Protein AF-A0A9E3EQ39-F1 (afdb_monomer_lite)

Structure (mmCIF, N/CA/C/O backbone):
data_AF-A0A9E3EQ39-F1
#
_entry.id   AF-A0A9E3EQ39-F1
#
loop_
_atom_site.group_PDB
_atom_site.id
_atom_site.type_symbol
_atom_site.label_atom_id
_atom_site.label_alt_id
_atom_site.label_comp_id
_atom_site.label_asym_id
_atom_site.label_entity_id
_atom_site.label_seq_id
_atom_site.pdbx_PDB_ins_code
_atom_site.Cartn_x
_atom_site.Cartn_y
_atom_site.Cartn_z
_atom_site.occupancy
_atom_site.B_iso_or_equiv
_atom_site.auth_seq_id
_atom_site.auth_comp_id
_atom_site.auth_asym_id
_atom_site.auth_atom_id
_atom_site.pdbx_PDB_model_num
ATOM 1 N N . MET A 1 1 ? 10.830 0.659 -3.757 1.00 75.56 1 MET A N 1
ATOM 2 C CA . MET A 1 1 ? 10.276 0.431 -2.413 1.00 75.56 1 MET A CA 1
ATOM 3 C C . MET A 1 1 ? 9.292 1.549 -2.150 1.00 75.56 1 MET A C 1
ATOM 5 O O . MET A 1 1 ? 9.684 2.711 -2.253 1.00 75.56 1 MET A O 1
ATOM 9 N N . ALA A 1 2 ? 8.030 1.204 -1.901 1.00 90.06 2 ALA A N 1
ATOM 10 C CA . ALA A 1 2 ? 6.976 2.180 -1.686 1.00 90.06 2 ALA A CA 1
ATOM 11 C C . ALA A 1 2 ? 7.282 3.042 -0.460 1.00 90.06 2 ALA A C 1
ATOM 13 O O . ALA A 1 2 ? 7.779 2.548 0.555 1.00 90.06 2 ALA A O 1
ATOM 14 N N . ARG A 1 3 ? 6.962 4.330 -0.551 1.00 95.94 3 ARG A N 1
ATOM 15 C CA . ARG A 1 3 ? 7.013 5.247 0.584 1.00 95.94 3 ARG A CA 1
ATOM 16 C C . ARG A 1 3 ? 5.672 5.228 1.299 1.00 95.94 3 ARG A C 1
ATOM 18 O O . ARG A 1 3 ? 4.645 5.362 0.639 1.00 95.94 3 ARG A O 1
ATOM 25 N N . ILE A 1 4 ? 5.691 5.094 2.618 1.00 97.75 4 ILE A N 1
ATOM 26 C CA . ILE A 1 4 ? 4.494 5.152 3.456 1.00 97.75 4 ILE A CA 1
ATOM 27 C C . ILE A 1 4 ? 4.545 6.459 4.239 1.00 97.75 4 ILE A C 1
ATOM 29 O O . ILE A 1 4 ? 5.519 6.719 4.940 1.00 97.75 4 ILE A O 1
ATOM 33 N N . ASP A 1 5 ? 3.512 7.281 4.102 1.00 98.19 5 ASP A N 1
ATOM 34 C CA . ASP A 1 5 ? 3.357 8.535 4.835 1.00 98.19 5 ASP A CA 1
ATOM 35 C C . ASP A 1 5 ? 1.999 8.526 5.548 1.00 98.19 5 ASP A C 1
ATOM 37 O O . ASP A 1 5 ? 0.976 8.294 4.905 1.00 98.19 5 ASP A O 1
ATOM 41 N N . GLN A 1 6 ? 1.956 8.811 6.851 1.00 98.00 6 GLN A N 1
ATOM 42 C CA . GLN A 1 6 ? 0.687 9.104 7.521 1.00 98.00 6 GLN A CA 1
ATOM 43 C C . GLN A 1 6 ? 0.237 10.515 7.123 1.00 98.00 6 GLN A C 1
ATOM 45 O O . GLN A 1 6 ? 1.003 11.472 7.243 1.00 98.00 6 GLN A O 1
ATOM 50 N N . VAL A 1 7 ? -0.986 10.643 6.610 1.00 98.06 7 VAL A N 1
ATOM 51 C CA . VAL A 1 7 ? -1.524 11.907 6.064 1.00 98.06 7 VAL A CA 1
ATOM 52 C C . VAL A 1 7 ? -2.764 12.405 6.808 1.00 98.06 7 VAL A C 1
ATOM 54 O O . VAL A 1 7 ? -3.269 13.483 6.507 1.00 98.06 7 VAL A O 1
ATOM 57 N N . GLY A 1 8 ? -3.234 11.635 7.784 1.00 97.00 8 GLY A N 1
ATOM 58 C CA . GLY A 1 8 ? -4.332 11.965 8.682 1.00 97.00 8 GLY A CA 1
ATOM 59 C C . GLY A 1 8 ? -4.473 10.896 9.761 1.00 97.00 8 GLY A C 1
ATOM 60 O O . GLY A 1 8 ? -3.719 9.914 9.779 1.00 97.00 8 GLY A O 1
ATOM 61 N N . ASP A 1 9 ? -5.444 11.077 10.648 1.00 96.75 9 ASP A N 1
ATOM 62 C CA . ASP A 1 9 ? -5.751 10.098 11.690 1.00 96.75 9 ASP A CA 1
ATOM 63 C C . ASP A 1 9 ? -6.138 8.769 11.040 1.00 96.75 9 ASP A C 1
ATOM 65 O O . ASP A 1 9 ? -7.084 8.705 10.260 1.00 96.75 9 ASP A O 1
ATOM 69 N N . SER A 1 10 ? -5.339 7.731 11.301 1.00 97.25 10 SER A N 1
ATOM 70 C CA . SER A 1 10 ? -5.478 6.395 10.708 1.00 97.25 10 SER A CA 1
ATOM 71 C C . SER A 1 10 ? -5.498 6.326 9.169 1.00 97.25 10 SER A C 1
ATOM 73 O O . SER A 1 10 ? -5.906 5.311 8.602 1.00 97.25 10 SER A O 1
ATOM 75 N N . ILE A 1 11 ? -5.030 7.367 8.468 1.00 98.38 11 ILE A N 1
ATOM 76 C CA . ILE A 1 11 ? -4.943 7.388 7.001 1.00 98.38 11 ILE A CA 1
ATOM 77 C C . ILE A 1 11 ? -3.478 7.412 6.571 1.00 98.38 11 ILE A C 1
ATOM 79 O O . ILE A 1 11 ? -2.729 8.349 6.867 1.00 98.38 11 ILE A O 1
ATOM 83 N N . TYR A 1 12 ? -3.094 6.409 5.787 1.00 98.44 12 TYR A N 1
ATOM 84 C CA . TYR A 1 12 ? -1.735 6.210 5.300 1.00 98.44 12 TYR A CA 1
ATOM 85 C C . TYR A 1 12 ? -1.710 6.238 3.779 1.00 98.44 12 TYR A C 1
ATOM 87 O O . TYR A 1 12 ? -2.449 5.515 3.113 1.00 98.44 12 TYR A O 1
ATOM 95 N N . ARG A 1 13 ? -0.824 7.050 3.211 1.00 98.06 13 ARG A N 1
ATOM 96 C CA . ARG A 1 13 ? -0.536 7.080 1.781 1.00 98.06 13 ARG A CA 1
ATOM 97 C C . ARG A 1 13 ? 0.639 6.160 1.483 1.00 98.06 13 ARG A C 1
ATOM 99 O O . ARG A 1 13 ? 1.752 6.421 1.933 1.00 98.06 13 ARG A O 1
ATOM 106 N N . ILE A 1 14 ? 0.407 5.155 0.651 1.00 97.50 14 ILE A N 1
ATOM 107 C CA . ILE A 1 14 ? 1.449 4.343 0.022 1.00 97.50 14 ILE A CA 1
ATOM 108 C C . ILE A 1 14 ? 1.745 4.969 -1.339 1.00 97.50 14 ILE A C 1
ATOM 110 O O . ILE A 1 14 ? 0.835 5.186 -2.132 1.00 97.50 14 ILE A O 1
ATOM 114 N N . SER A 1 15 ? 3.002 5.311 -1.608 1.00 96.31 15 SER A N 1
ATOM 115 C CA . SER A 1 15 ? 3.415 5.991 -2.835 1.00 96.31 15 SER A CA 1
ATOM 116 C C . SER A 1 15 ? 4.522 5.216 -3.536 1.00 96.31 15 SER A C 1
ATOM 118 O O . SER A 1 15 ? 5.621 5.049 -3.002 1.00 96.31 15 SER A O 1
ATOM 120 N N . VAL A 1 16 ? 4.234 4.760 -4.753 1.00 93.06 16 VAL A N 1
ATOM 121 C CA . VAL A 1 16 ? 5.188 4.069 -5.625 1.00 93.06 16 VAL A CA 1
ATOM 122 C C . VAL A 1 16 ? 5.530 4.980 -6.796 1.00 93.06 16 VAL A C 1
ATOM 124 O O . VAL A 1 16 ? 4.662 5.335 -7.596 1.00 93.06 16 VAL A O 1
ATOM 127 N N . PHE A 1 17 ? 6.799 5.370 -6.908 1.00 91.75 17 PHE A N 1
ATOM 128 C CA . PHE A 1 17 ? 7.273 6.180 -8.027 1.00 91.75 17 PHE A CA 1
ATOM 129 C C . PHE A 1 17 ? 7.536 5.300 -9.252 1.00 91.75 17 PHE A C 1
ATOM 131 O O . PHE A 1 17 ? 8.286 4.331 -9.161 1.00 91.75 17 PHE A O 1
ATOM 138 N N . ALA A 1 18 ? 6.946 5.653 -10.397 1.00 90.19 18 ALA A N 1
ATOM 139 C CA . ALA A 1 18 ? 7.170 5.001 -11.684 1.00 90.19 18 ALA A CA 1
ATOM 140 C C . ALA A 1 18 ? 8.069 5.890 -12.565 1.00 90.19 18 ALA A C 1
ATOM 142 O O . ALA A 1 18 ? 7.564 6.837 -13.184 1.00 90.19 18 ALA A O 1
ATOM 143 N N . PRO A 1 19 ? 9.385 5.605 -12.657 1.00 90.62 19 PRO A N 1
ATOM 144 C CA . PRO A 1 19 ? 10.347 6.495 -13.310 1.00 90.62 19 PRO A CA 1
ATOM 145 C C . PRO A 1 19 ? 10.033 6.747 -14.786 1.00 90.62 19 PRO A C 1
ATOM 147 O O . PRO A 1 19 ? 10.101 7.885 -15.242 1.00 90.62 19 PRO A O 1
ATOM 150 N N . GLU A 1 20 ? 9.610 5.706 -15.507 1.00 91.31 20 GLU A N 1
ATOM 151 C CA . GLU A 1 20 ? 9.293 5.757 -16.942 1.00 91.31 20 GLU A CA 1
ATOM 152 C C . GLU A 1 20 ? 8.175 6.750 -17.269 1.00 91.31 20 GLU A C 1
ATOM 154 O O . GLU A 1 20 ? 8.208 7.433 -18.289 1.00 91.31 20 GLU A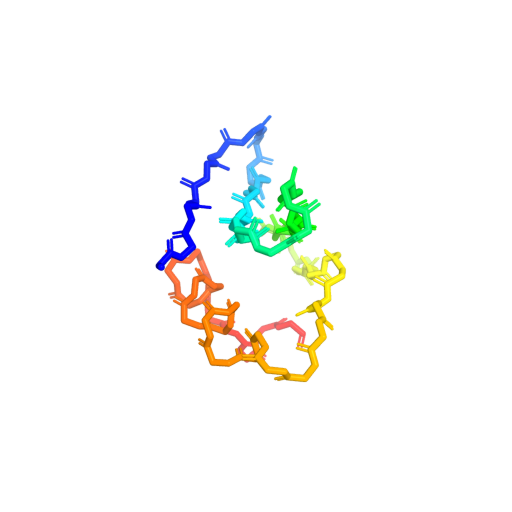 O 1
ATOM 159 N N . LYS A 1 21 ? 7.183 6.844 -16.379 1.00 90.44 21 LYS A N 1
ATOM 160 C CA . LYS A 1 21 ? 6.016 7.715 -16.543 1.00 90.44 21 LYS A CA 1
ATOM 161 C C . LYS A 1 21 ? 6.169 9.042 -15.800 1.00 90.44 21 LYS A C 1
ATOM 163 O O . LYS A 1 21 ? 5.331 9.920 -15.968 1.00 90.44 21 LYS A O 1
ATOM 168 N N . ARG A 1 22 ? 7.217 9.190 -14.978 1.00 94.12 22 ARG A N 1
ATOM 169 C CA . ARG A 1 22 ? 7.471 10.348 -14.102 1.00 94.12 22 ARG A CA 1
ATOM 170 C C . ARG A 1 22 ? 6.274 10.713 -13.214 1.00 94.12 22 ARG A C 1
ATOM 172 O O . ARG A 1 22 ? 6.035 11.886 -12.940 1.00 94.12 22 ARG A O 1
ATOM 179 N N . ILE A 1 23 ? 5.540 9.704 -12.753 1.00 93.56 23 ILE A N 1
ATOM 180 C CA . ILE A 1 23 ? 4.386 9.857 -11.859 1.00 93.56 23 ILE A CA 1
ATOM 181 C C . ILE A 1 23 ? 4.538 8.969 -10.629 1.00 93.56 23 ILE A C 1
ATOM 183 O O . ILE A 1 23 ? 5.238 7.956 -10.659 1.00 93.56 23 ILE A O 1
ATOM 187 N N . CYS A 1 24 ? 3.834 9.332 -9.562 1.00 92.75 24 CYS A N 1
ATOM 188 C CA . CYS A 1 24 ? 3.627 8.458 -8.416 1.00 92.75 24 CYS A CA 1
ATOM 189 C C . CYS A 1 24 ? 2.242 7.820 -8.497 1.00 92.75 24 CYS A C 1
ATOM 191 O O . CYS A 1 24 ? 1.244 8.512 -8.700 1.00 92.75 24 CYS A O 1
ATOM 193 N N . PHE A 1 25 ? 2.180 6.517 -8.267 1.00 94.12 25 PHE A N 1
ATOM 194 C CA . PHE A 1 25 ? 0.940 5.810 -7.999 1.00 94.12 25 PHE A CA 1
ATOM 195 C C . PHE A 1 25 ? 0.718 5.802 -6.494 1.00 94.12 25 PHE A C 1
ATOM 197 O O . PHE A 1 25 ? 1.497 5.196 -5.760 1.00 94.12 25 PHE A O 1
ATOM 204 N N . ASN A 1 26 ? -0.330 6.493 -6.052 1.00 96.25 26 ASN A N 1
ATOM 205 C CA . ASN A 1 26 ? -0.672 6.593 -4.641 1.00 96.25 26 ASN A CA 1
ATOM 206 C C . ASN A 1 26 ? -1.861 5.684 -4.328 1.00 96.25 26 ASN A C 1
ATOM 208 O O . ASN A 1 26 ? -2.859 5.705 -5.047 1.00 96.25 26 ASN A O 1
ATOM 212 N N . GLN A 1 27 ? -1.738 4.907 -3.262 1.00 96.81 27 GLN A N 1
ATOM 213 C CA . GLN A 1 27 ? -2.804 4.126 -2.647 1.00 96.81 27 GLN A CA 1
ATOM 214 C C . GLN A 1 27 ? -3.040 4.667 -1.239 1.00 96.81 27 GLN A C 1
ATOM 216 O O . GLN A 1 27 ? -2.122 5.229 -0.632 1.00 96.81 27 GLN A O 1
ATOM 221 N N . PHE A 1 28 ? -4.248 4.497 -0.714 1.00 98.19 28 PHE A N 1
ATOM 222 C CA . PHE A 1 28 ? -4.566 4.922 0.648 1.00 98.19 28 PHE A CA 1
ATOM 223 C C . PHE A 1 28 ? -5.063 3.744 1.470 1.00 98.19 28 PHE A C 1
ATOM 225 O O . PHE A 1 28 ? -6.015 3.077 1.071 1.00 98.19 28 PHE A O 1
ATOM 232 N N . VAL A 1 29 ? -4.420 3.512 2.611 1.00 98.31 29 VAL A N 1
ATOM 233 C CA . VAL A 1 29 ? -4.895 2.596 3.648 1.00 98.31 29 VAL A CA 1
ATOM 234 C C . VAL A 1 29 ? -5.608 3.426 4.703 1.00 98.31 29 VAL A C 1
ATOM 236 O O . VAL A 1 29 ? -5.035 4.381 5.228 1.00 98.31 29 VAL A O 1
ATOM 239 N N . ILE A 1 30 ? -6.849 3.059 4.990 1.00 98.31 30 ILE A N 1
ATOM 240 C CA . ILE A 1 30 ? -7.653 3.608 6.079 1.00 98.31 30 ILE A CA 1
ATOM 241 C C . ILE A 1 30 ? -7.740 2.499 7.133 1.00 98.31 30 ILE A C 1
ATOM 243 O O . ILE A 1 30 ? -8.380 1.481 6.872 1.00 98.31 30 ILE A O 1
ATOM 247 N N . ASP A 1 31 ? -7.052 2.651 8.269 1.00 97.81 31 ASP A N 1
ATOM 248 C CA . ASP A 1 31 ? -7.065 1.684 9.384 1.00 97.81 31 ASP A CA 1
ATOM 249 C C . ASP A 1 31 ? -8.102 2.093 10.435 1.00 97.81 31 ASP A C 1
ATOM 251 O O . ASP A 1 31 ? -7.791 2.703 11.457 1.00 97.81 31 ASP A O 1
ATOM 255 N N . ASP A 1 32 ? -9.360 1.788 10.140 1.00 96.44 32 ASP A N 1
ATOM 256 C CA . ASP A 1 32 ? -10.500 2.060 11.018 1.00 96.44 32 ASP A CA 1
ATOM 257 C C . ASP A 1 32 ? -11.215 0.743 11.389 1.00 96.44 32 ASP A C 1
ATOM 2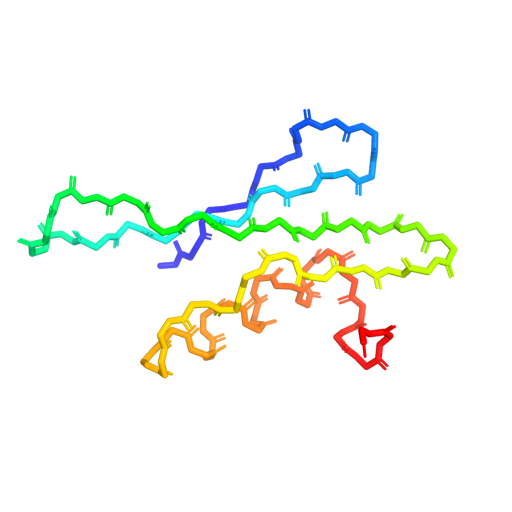59 O O . ASP A 1 32 ? -10.757 -0.349 11.030 1.00 96.44 32 ASP A O 1
ATOM 263 N N . GLU A 1 33 ? -12.359 0.813 12.076 1.00 96.81 33 GLU A N 1
ATOM 264 C CA . GLU A 1 33 ? -13.194 -0.349 12.429 1.00 96.81 33 GLU A CA 1
ATOM 265 C C . GLU A 1 33 ? -13.509 -1.241 11.216 1.00 96.81 33 GLU A C 1
ATOM 267 O O . GLU A 1 33 ? -13.630 -2.462 11.336 1.00 96.81 33 GLU A O 1
ATOM 272 N N . ARG A 1 34 ? -13.627 -0.624 10.034 1.00 96.75 34 ARG A N 1
ATOM 273 C CA . ARG A 1 34 ? -13.754 -1.290 8.734 1.00 96.75 34 ARG A CA 1
ATOM 274 C C . ARG A 1 34 ? -12.630 -0.798 7.827 1.00 96.75 34 ARG A C 1
ATOM 276 O O . ARG A 1 34 ? -12.800 0.235 7.175 1.00 96.75 34 ARG A O 1
ATOM 283 N N . PRO A 1 35 ? -11.480 -1.485 7.810 1.00 97.94 35 PRO A N 1
ATOM 284 C CA . PRO A 1 35 ? -10.330 -0.996 7.082 1.00 97.94 35 PRO A CA 1
ATOM 285 C C . PRO A 1 35 ? -10.574 -1.069 5.576 1.00 97.94 35 PRO A C 1
ATOM 287 O O . PRO A 1 35 ? -11.319 -1.914 5.080 1.00 97.94 35 PRO A O 1
ATOM 290 N N . ALA A 1 36 ? -9.951 -0.153 4.846 1.00 97.88 36 ALA A N 1
ATOM 291 C CA . ALA A 1 36 ? -10.119 -0.054 3.406 1.00 97.88 36 ALA A CA 1
ATOM 292 C C . ALA A 1 36 ? -8.802 0.289 2.718 1.00 97.88 36 ALA A C 1
ATOM 294 O O . ALA A 1 36 ? -8.026 1.124 3.189 1.00 97.88 36 ALA A O 1
ATOM 295 N N . LEU A 1 37 ? -8.593 -0.322 1.554 1.00 97.88 37 LEU A N 1
ATOM 296 C CA . LEU A 1 37 ? -7.535 0.034 0.621 1.00 97.88 37 LEU A CA 1
ATOM 297 C C . LEU A 1 37 ? -8.155 0.716 -0.597 1.00 97.88 37 LEU A C 1
ATOM 299 O O . LEU A 1 37 ? -8.798 0.080 -1.435 1.00 97.88 37 LEU A O 1
ATOM 303 N N . VAL A 1 38 ? -7.945 2.023 -0.717 1.00 97.12 38 VAL A N 1
ATOM 304 C CA . VAL A 1 38 ? -8.360 2.784 -1.894 1.00 97.12 38 VAL A CA 1
ATOM 305 C C . VAL A 1 38 ? -7.282 2.640 -2.960 1.00 97.12 38 VAL A C 1
ATOM 307 O O . VAL A 1 38 ? -6.198 3.210 -2.826 1.00 97.12 38 VAL A O 1
ATOM 310 N N . HIS A 1 39 ? -7.642 1.921 -4.032 1.00 93.38 39 HIS A N 1
ATOM 311 C CA . HIS A 1 39 ? -6.822 1.620 -5.210 1.00 93.38 39 HIS A CA 1
ATOM 312 C C . HIS A 1 39 ?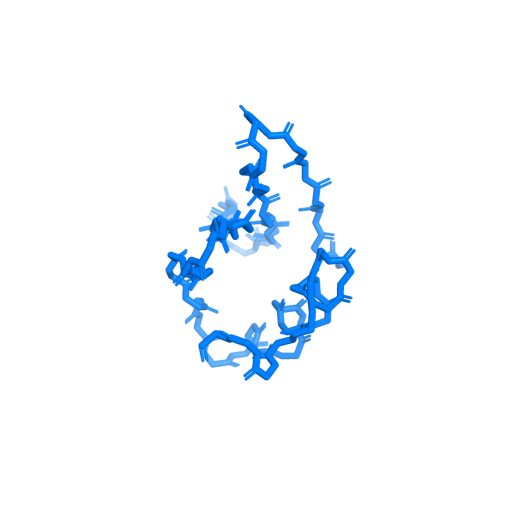 -5.651 0.660 -4.918 1.00 93.38 39 HIS A C 1
ATOM 314 O O . HIS A 1 39 ? -4.776 0.952 -4.117 1.00 93.38 39 HIS A O 1
ATOM 320 N N . THR A 1 40 ? -5.575 -0.477 -5.615 1.00 92.00 40 THR A N 1
ATOM 321 C CA . THR A 1 40 ? -4.526 -1.504 -5.406 1.00 92.00 40 THR A CA 1
ATOM 322 C C . THR A 1 40 ? -3.319 -1.364 -6.336 1.00 92.00 40 THR A C 1
ATOM 324 O O . THR A 1 40 ? -2.295 -2.003 -6.119 1.00 92.00 40 THR A O 1
ATOM 327 N N . GLY A 1 41 ? -3.404 -0.507 -7.358 1.00 89.75 41 GLY A N 1
ATOM 328 C CA . GLY A 1 41 ? -2.357 -0.377 -8.373 1.00 89.75 41 GLY A CA 1
ATOM 329 C C . GLY A 1 41 ? -2.564 -1.294 -9.578 1.00 89.75 41 GLY A C 1
ATOM 330 O O . GLY A 1 41 ? -3.602 -1.928 -9.745 1.00 89.75 41 GLY A O 1
ATOM 331 N N . MET A 1 42 ? -1.561 -1.327 -10.455 1.00 90.44 42 MET A N 1
ATOM 332 C CA . MET A 1 42 ? -1.502 -2.268 -11.579 1.00 90.44 42 MET A CA 1
ATOM 333 C C . MET A 1 42 ? -0.920 -3.611 -11.113 1.00 90.44 42 MET A C 1
ATOM 335 O O . MET A 1 42 ? -0.185 -3.644 -10.131 1.00 90.44 42 MET A O 1
ATOM 339 N N . TYR A 1 43 ? -1.157 -4.697 -11.860 1.00 93.19 43 TYR A N 1
ATOM 340 C CA . TYR A 1 43 ? -0.651 -6.043 -11.531 1.00 93.19 43 TYR A CA 1
ATOM 341 C C . TYR A 1 43 ? 0.833 -6.099 -11.095 1.00 93.19 43 TYR A C 1
ATOM 343 O O . TYR A 1 43 ? 1.107 -6.693 -10.054 1.00 93.19 43 TYR A O 1
ATOM 351 N N . PRO A 1 44 ? 1.792 -5.435 -11.780 1.00 91.31 44 PRO A N 1
ATOM 352 C CA . PRO A 1 44 ? 3.204 -5.477 -11.379 1.00 91.31 44 PRO A CA 1
ATOM 353 C C . PRO A 1 44 ? 3.500 -4.878 -9.997 1.00 91.31 44 PRO A C 1
ATOM 355 O O . PRO A 1 44 ? 4.577 -5.090 -9.455 1.00 91.31 44 PRO A O 1
ATOM 358 N N . MET A 1 45 ? 2.566 -4.110 -9.434 1.00 91.56 45 MET A N 1
ATOM 359 C CA . MET A 1 45 ? 2.720 -3.430 -8.151 1.00 91.56 45 MET A CA 1
ATOM 360 C C . MET A 1 45 ? 2.240 -4.273 -6.967 1.00 91.56 45 MET A C 1
ATOM 362 O O . MET A 1 45 ? 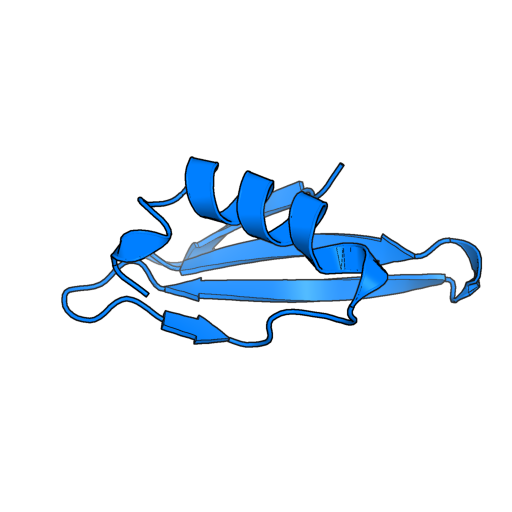2.418 -3.846 -5.830 1.00 91.56 45 MET A O 1
ATOM 366 N N . TYR A 1 46 ? 1.627 -5.438 -7.212 1.00 93.75 46 TYR A N 1
ATOM 367 C CA . TYR A 1 46 ? 0.951 -6.226 -6.179 1.00 93.75 46 TYR A CA 1
ATOM 368 C C . TYR A 1 46 ? 1.841 -6.502 -4.962 1.00 93.75 46 TYR A C 1
ATOM 370 O O . TYR A 1 46 ? 1.458 -6.158 -3.847 1.00 93.75 46 TYR A O 1
ATOM 378 N N . GLU A 1 47 ? 3.040 -7.058 -5.163 1.00 95.00 47 GLU A N 1
ATOM 379 C CA . GLU A 1 47 ? 3.920 -7.405 -4.039 1.00 95.00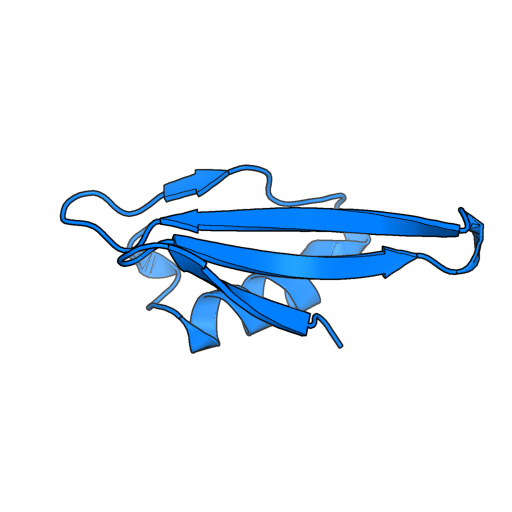 47 GLU A CA 1
ATOM 380 C C . GLU A 1 47 ? 4.406 -6.170 -3.277 1.00 95.00 47 GLU A C 1
ATOM 382 O O . GLU A 1 47 ? 4.462 -6.181 -2.048 1.00 95.00 47 GLU A O 1
ATOM 387 N N . GLU A 1 48 ? 4.717 -5.081 -3.984 1.00 94.69 48 GLU A N 1
ATOM 388 C CA . GLU A 1 48 ? 5.196 -3.849 -3.356 1.00 94.69 48 GLU A CA 1
ATOM 389 C C . GLU A 1 48 ? 4.087 -3.162 -2.545 1.00 94.69 48 GLU A C 1
ATOM 391 O O . GLU A 1 48 ? 4.320 -2.768 -1.402 1.00 94.69 48 GLU A O 1
ATOM 396 N N . VAL A 1 49 ? 2.869 -3.082 -3.091 1.00 95.00 49 VAL A N 1
ATOM 397 C CA . VAL A 1 49 ? 1.704 -2.519 -2.392 1.00 95.00 49 VAL A CA 1
ATOM 398 C C . VAL A 1 49 ? 1.313 -3.402 -1.212 1.00 95.00 49 VAL A C 1
ATOM 400 O O . VAL A 1 49 ? 1.162 -2.889 -0.109 1.00 95.00 49 VAL A O 1
ATOM 403 N N . ARG A 1 50 ? 1.220 -4.725 -1.389 1.00 96.19 50 ARG A N 1
ATOM 404 C CA . ARG A 1 50 ? 0.895 -5.666 -0.305 1.00 96.19 50 ARG A CA 1
ATOM 405 C C . ARG A 1 50 ? 1.908 -5.590 0.839 1.00 96.19 50 ARG A C 1
ATOM 407 O O . ARG A 1 50 ? 1.504 -5.546 1.998 1.00 96.19 50 ARG A O 1
ATOM 414 N N . THR A 1 51 ? 3.202 -5.529 0.522 1.00 96.94 51 THR A N 1
ATOM 415 C CA . THR A 1 51 ? 4.278 -5.392 1.522 1.00 96.94 51 THR A CA 1
ATOM 416 C C . THR A 1 51 ? 4.206 -4.054 2.261 1.00 96.94 51 THR A C 1
ATOM 418 O O . THR A 1 51 ? 4.544 -3.970 3.443 1.00 96.94 51 THR A O 1
ATOM 421 N N . ALA A 1 52 ? 3.772 -2.988 1.588 1.00 96.69 52 ALA A N 1
ATOM 422 C CA . ALA A 1 52 ? 3.566 -1.693 2.225 1.00 96.69 52 ALA A CA 1
ATOM 423 C C . ALA A 1 52 ? 2.314 -1.683 3.116 1.00 96.69 52 ALA A C 1
ATOM 425 O O . ALA A 1 52 ? 2.375 -1.203 4.244 1.00 96.69 52 ALA A O 1
ATOM 426 N N . VAL A 1 53 ? 1.207 -2.282 2.666 1.00 97.38 53 VAL A N 1
ATOM 427 C CA . VAL A 1 53 ? -0.012 -2.451 3.474 1.00 97.38 53 VAL A CA 1
ATOM 428 C C . VAL A 1 53 ? 0.287 -3.241 4.747 1.00 97.38 53 VAL A C 1
ATOM 430 O O . VAL A 1 53 ? -0.133 -2.815 5.818 1.00 97.38 53 VAL A O 1
ATOM 433 N N . SER A 1 54 ? 1.076 -4.322 4.667 1.00 97.62 54 SER A N 1
ATOM 434 C CA . SER A 1 54 ? 1.422 -5.144 5.839 1.00 97.62 54 SER A CA 1
ATOM 435 C C . SER A 1 54 ? 2.249 -4.421 6.906 1.00 97.62 54 SER A C 1
ATOM 437 O O . SER A 1 54 ? 2.395 -4.934 8.010 1.00 97.62 54 SER A O 1
ATOM 439 N N . GLN A 1 55 ? 2.817 -3.254 6.587 1.00 97.31 55 GLN A N 1
ATOM 440 C CA . GLN A 1 55 ? 3.497 -2.393 7.562 1.00 97.31 55 GLN A CA 1
ATOM 441 C C . GLN A 1 55 ? 2.532 -1.449 8.293 1.00 97.31 55 GLN A C 1
ATOM 443 O O . GLN A 1 55 ? 2.921 -0.847 9.289 1.00 97.31 55 GLN A O 1
ATOM 448 N N . VAL A 1 56 ? 1.299 -1.310 7.798 1.00 97.19 56 VAL A N 1
ATOM 449 C CA . VAL A 1 56 ? 0.237 -0.497 8.401 1.00 97.19 56 VAL A CA 1
ATOM 450 C C . VAL A 1 56 ? -0.731 -1.384 9.186 1.00 97.19 56 VAL A C 1
ATOM 452 O O . VAL A 1 56 ? -0.984 -1.120 10.355 1.00 97.19 56 VAL A O 1
ATOM 455 N N . LEU A 1 57 ? -1.244 -2.452 8.567 1.00 97.25 57 LEU A N 1
ATOM 456 C CA . LEU A 1 57 ? -2.189 -3.394 9.175 1.00 97.25 57 LEU A CA 1
ATOM 457 C C . LEU A 1 57 ? -2.059 -4.794 8.562 1.00 97.25 57 LEU A C 1
ATOM 459 O O . LEU A 1 57 ? -1.461 -4.953 7.501 1.00 97.25 57 LEU A O 1
ATOM 463 N N . ASP A 1 58 ? -2.644 -5.814 9.197 1.00 97.44 58 ASP A N 1
ATOM 464 C CA . ASP A 1 58 ? -2.740 -7.153 8.601 1.00 97.44 58 ASP A CA 1
ATOM 465 C C . ASP A 1 58 ? -3.608 -7.112 7.326 1.00 97.44 58 ASP A C 1
ATOM 467 O O . ASP A 1 58 ? -4.812 -6.862 7.438 1.00 97.44 58 ASP A O 1
ATOM 471 N N . PRO A 1 59 ? -3.051 -7.391 6.127 1.00 96.50 59 PRO A N 1
ATOM 472 C CA . PRO A 1 59 ? -3.808 -7.348 4.879 1.00 96.50 59 PRO A CA 1
ATOM 473 C C . PRO A 1 59 ? -5.032 -8.272 4.851 1.00 96.50 59 PRO A C 1
ATOM 475 O O . PRO A 1 59 ? -5.914 -8.050 4.030 1.00 96.50 59 PRO A O 1
ATOM 478 N N . SER A 1 60 ? -5.109 -9.289 5.721 1.00 96.62 60 SER A N 1
ATOM 479 C CA . SER A 1 60 ? -6.283 -10.169 5.837 1.00 96.62 60 SER A CA 1
ATOM 480 C C . SER A 1 60 ? -7.537 -9.469 6.384 1.00 96.62 60 SER A C 1
ATOM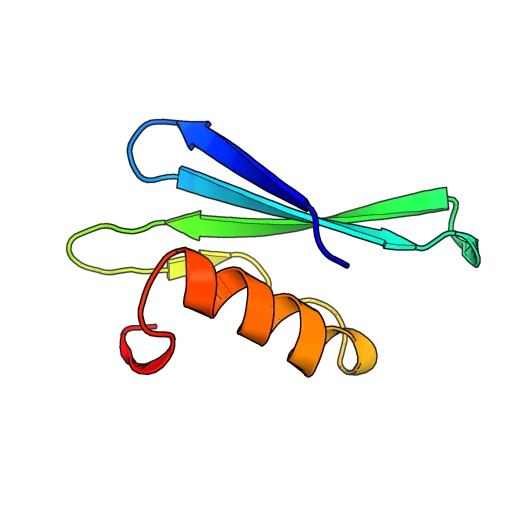 482 O O . SER A 1 60 ? -8.632 -10.022 6.297 1.00 96.62 60 SER A O 1
ATOM 484 N N . ARG A 1 61 ? -7.385 -8.258 6.939 1.00 96.31 61 ARG A N 1
ATOM 485 C CA . ARG A 1 61 ? -8.486 -7.429 7.449 1.00 96.31 61 ARG A CA 1
ATOM 486 C C . ARG A 1 61 ? -9.200 -6.620 6.356 1.00 96.31 61 ARG A C 1
ATOM 488 O O . ARG A 1 61 ? -10.251 -6.064 6.662 1.00 96.31 61 ARG A O 1
ATOM 495 N N . LEU A 1 62 ? -8.615 -6.506 5.156 1.00 93.94 62 LEU A N 1
ATOM 496 C CA . LEU A 1 62 ? -9.135 -5.719 4.024 1.00 93.94 62 LEU A CA 1
ATOM 497 C C . LEU A 1 62 ? -10.232 -6.438 3.230 1.00 93.94 62 LEU A C 1
ATOM 499 O O . LEU A 1 62 ? -10.193 -7.685 3.147 1.00 93.94 62 LEU A O 1
#

Secondary structure (DSSP, 8-state):
--EEEEEETTEEEEEEEEGGGTEEEEEEEE-SSS-EEE----GGGHHHHHHHHTTTS-GGG-

pLDDT: mean 95.15, std 3.62, range [75.56, 98.44]

Sequence (62 aa):
MARIDQVGDSIYRISVFAPEKRICFNQFVIDDERPALVHTGMYPMYEEVRTAVSQVLDPSRL

Radius of gyration: 11.23 Å; chains: 1; bounding box: 24×22×29 Å

Foldseek 3Di:
DWDWDDPDDQKIWTWDQDVVVRDIDIWIWRPDPQIDIRDCDDPVCNVVSQVVVVVSHDPVSD